Protein AF-A0A7S3WWN4-F1 (afdb_monomer_lite)

InterPro domains:
  IPR051171 Calcium/Cation Antiporter [PTHR11878] (2-81)

Structure (mmCIF, N/CA/C/O backbone):
data_AF-A0A7S3WWN4-F1
#
_entry.id   AF-A0A7S3WWN4-F1
#
loop_
_atom_site.group_PDB
_atom_site.id
_atom_site.type_symbol
_atom_site.label_atom_id
_atom_site.label_alt_id
_atom_site.label_comp_id
_atom_site.label_asym_id
_atom_site.label_entity_id
_atom_site.label_seq_id
_atom_site.pdbx_PDB_ins_code
_atom_site.Cartn_x
_atom_site.Cartn_y
_atom_site.Cartn_z
_atom_site.occupancy
_atom_site.B_iso_or_equiv
_atom_site.auth_seq_id
_atom_site.auth_comp_id
_atom_site.auth_asym_id
_atom_site.auth_atom_id
_atom_site.pdbx_PDB_model_num
ATOM 1 N N . ARG A 1 1 ? 13.748 -10.149 -19.788 1.00 49.34 1 ARG A N 1
ATOM 2 C CA . ARG A 1 1 ? 12.268 -10.274 -19.782 1.00 49.34 1 ARG A CA 1
ATOM 3 C C . ARG A 1 1 ? 11.755 -9.261 -18.766 1.00 49.34 1 ARG A C 1
ATOM 5 O O . ARG A 1 1 ? 12.040 -9.449 -17.598 1.00 49.34 1 ARG A O 1
ATOM 12 N N . TYR A 1 2 ? 11.145 -8.154 -19.198 1.00 44.69 2 TYR A N 1
ATOM 13 C CA . TYR A 1 2 ? 10.697 -7.093 -18.283 1.00 44.69 2 TYR A CA 1
ATOM 14 C C . TYR A 1 2 ? 9.352 -7.512 -17.682 1.00 44.69 2 TYR A C 1
ATOM 16 O O . TYR A 1 2 ? 8.377 -7.676 -18.418 1.00 44.69 2 TYR A O 1
ATOM 24 N N . ILE A 1 3 ? 9.335 -7.794 -16.384 1.00 55.09 3 ILE A N 1
ATOM 25 C CA . ILE A 1 3 ? 8.136 -8.214 -15.657 1.00 55.09 3 ILE A CA 1
ATOM 26 C C . ILE A 1 3 ? 7.365 -6.934 -15.321 1.00 55.09 3 ILE A C 1
ATOM 28 O O . ILE A 1 3 ? 7.904 -6.037 -14.685 1.00 55.09 3 ILE A O 1
ATOM 32 N N . LYS A 1 4 ? 6.134 -6.827 -15.829 1.00 54.78 4 LYS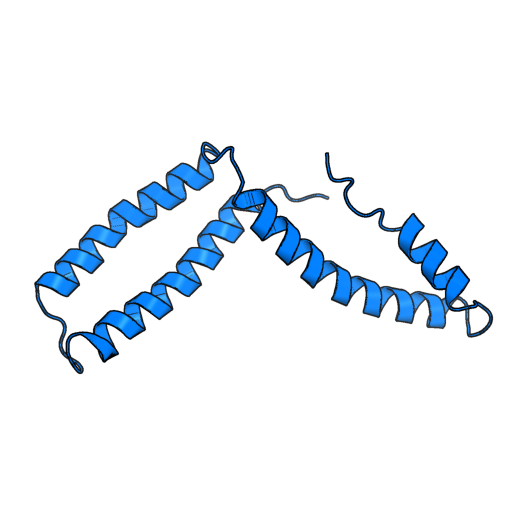 A N 1
ATOM 33 C CA . LYS A 1 4 ? 5.242 -5.660 -15.698 1.00 54.78 4 LYS A CA 1
ATOM 34 C C . LYS A 1 4 ? 4.349 -5.729 -14.449 1.00 54.78 4 LYS A C 1
ATOM 36 O O . LYS A 1 4 ? 3.332 -5.051 -14.397 1.00 54.78 4 LYS A O 1
ATOM 41 N N . ASP A 1 5 ? 4.739 -6.518 -13.454 1.00 54.38 5 ASP A N 1
ATOM 42 C CA . ASP A 1 5 ? 3.946 -6.764 -12.243 1.00 54.38 5 ASP A CA 1
ATOM 43 C C . ASP A 1 5 ? 4.454 -5.939 -11.041 1.00 54.38 5 ASP A C 1
ATOM 45 O O . ASP A 1 5 ? 4.398 -6.382 -9.894 1.00 54.38 5 ASP A O 1
ATOM 49 N N . THR A 1 6 ? 4.991 -4.735 -11.277 1.00 65.31 6 THR A N 1
ATOM 50 C CA . THR A 1 6 ? 5.527 -3.870 -10.207 1.00 65.31 6 THR A CA 1
ATOM 51 C C . THR A 1 6 ? 4.434 -3.210 -9.367 1.00 65.31 6 THR A C 1
ATOM 53 O O . THR A 1 6 ? 4.651 -2.955 -8.183 1.00 65.31 6 THR A O 1
ATOM 56 N N . SER A 1 7 ? 3.230 -3.003 -9.914 1.00 63.75 7 SER A N 1
ATOM 57 C CA . SER A 1 7 ? 2.110 -2.395 -9.177 1.00 63.75 7 SER A CA 1
ATOM 58 C C . SER A 1 7 ? 1.643 -3.268 -8.011 1.00 63.75 7 SER A C 1
ATOM 60 O O . SER A 1 7 ? 1.528 -2.787 -6.884 1.00 63.75 7 SER A O 1
ATOM 62 N N . VAL A 1 8 ? 1.441 -4.564 -8.253 1.00 67.31 8 VAL A N 1
ATOM 63 C CA . VAL A 1 8 ? 0.999 -5.524 -7.230 1.00 67.31 8 VAL A CA 1
ATOM 64 C C . VAL A 1 8 ? 2.069 -5.692 -6.147 1.00 67.31 8 VAL A C 1
ATOM 66 O O . VAL A 1 8 ? 1.755 -5.750 -4.954 1.00 67.31 8 VAL A O 1
ATOM 69 N N . PHE A 1 9 ? 3.345 -5.699 -6.542 1.00 71.50 9 PHE A N 1
ATOM 70 C CA . PHE A 1 9 ? 4.465 -5.780 -5.608 1.00 71.50 9 PHE A CA 1
ATOM 71 C C . PHE A 1 9 ? 4.572 -4.531 -4.719 1.00 71.50 9 PHE A C 1
ATOM 73 O O . PHE A 1 9 ? 4.680 -4.655 -3.500 1.00 71.50 9 PHE A O 1
ATOM 80 N N . ALA A 1 10 ? 4.458 -3.330 -5.294 1.00 73.00 10 ALA A N 1
ATOM 81 C CA . ALA A 1 10 ? 4.511 -2.075 -4.544 1.00 73.00 10 ALA A CA 1
ATOM 82 C C . ALA A 1 10 ? 3.359 -1.951 -3.534 1.00 73.00 10 ALA A C 1
ATOM 84 O O . ALA A 1 10 ? 3.567 -1.521 -2.397 1.00 73.00 10 ALA A O 1
ATOM 85 N N . VAL A 1 11 ? 2.150 -2.371 -3.917 1.00 72.12 11 VAL A N 1
ATOM 86 C CA . VAL A 1 11 ? 0.980 -2.400 -3.025 1.00 72.12 11 VAL A CA 1
ATOM 87 C C . VAL A 1 11 ? 1.222 -3.350 -1.859 1.00 72.12 11 VAL A C 1
ATOM 89 O O . VAL A 1 11 ? 1.029 -2.971 -0.706 1.00 72.12 11 VAL A O 1
ATOM 92 N N . THR A 1 12 ? 1.708 -4.556 -2.147 1.00 80.88 12 THR A N 1
ATOM 93 C CA . THR A 1 12 ? 1.995 -5.578 -1.130 1.00 80.88 12 THR A CA 1
ATOM 94 C C . THR A 1 12 ? 3.086 -5.115 -0.160 1.00 80.88 12 THR A C 1
ATOM 96 O O . THR A 1 12 ? 2.943 -5.262 1.054 1.00 80.88 12 THR A O 1
ATOM 99 N N . ALA A 1 13 ? 4.148 -4.484 -0.672 1.00 78.31 13 ALA A N 1
ATOM 100 C CA . ALA A 1 13 ? 5.225 -3.933 0.146 1.00 78.31 13 ALA A CA 1
ATOM 101 C C . ALA A 1 13 ? 4.737 -2.784 1.045 1.00 78.31 13 ALA A C 1
ATOM 103 O O . ALA A 1 13 ? 5.035 -2.756 2.240 1.00 78.31 13 ALA A O 1
ATOM 104 N N . SER A 1 14 ? 3.921 -1.880 0.496 1.00 78.69 14 SER A N 1
ATOM 105 C CA . SER A 1 14 ? 3.326 -0.764 1.245 1.00 78.69 14 SER A CA 1
ATOM 106 C C . SER A 1 14 ? 2.411 -1.264 2.367 1.00 78.69 14 SER A C 1
ATOM 108 O O . SER A 1 14 ? 2.462 -0.748 3.484 1.00 78.69 14 SER A O 1
ATOM 110 N N . PHE A 1 15 ? 1.617 -2.307 2.095 1.00 81.81 15 PHE A N 1
ATOM 111 C CA . PHE A 1 15 ? 0.756 -2.951 3.087 1.00 81.81 15 PHE A CA 1
ATOM 112 C C . PHE A 1 15 ? 1.532 -3.565 4.242 1.00 81.81 15 PHE A C 1
ATOM 114 O O . PHE A 1 15 ? 1.123 -3.425 5.394 1.00 81.81 15 PHE A O 1
ATOM 121 N N . SER A 1 16 ? 2.662 -4.202 3.935 1.00 83.81 16 SER A N 1
ATOM 122 C CA . SER A 1 16 ? 3.536 -4.790 4.945 1.00 83.81 16 SER A CA 1
ATOM 123 C C . SER A 1 16 ? 4.021 -3.721 5.930 1.00 83.81 16 SER A C 1
ATOM 125 O O . SER A 1 16 ? 3.830 -3.857 7.135 1.00 83.81 16 SER A O 1
ATOM 127 N N . ILE A 1 17 ? 4.535 -2.592 5.425 1.00 85.19 17 ILE A N 1
ATOM 128 C CA . ILE A 1 17 ? 5.011 -1.473 6.258 1.00 85.19 17 ILE A CA 1
ATOM 129 C C . ILE A 1 17 ? 3.866 -0.863 7.078 1.00 85.19 17 ILE A C 1
ATOM 131 O O . ILE A 1 17 ? 4.013 -0.639 8.281 1.00 85.19 17 ILE A O 1
ATOM 135 N N . PHE A 1 18 ? 2.714 -0.611 6.450 1.00 82.56 18 PHE A N 1
ATOM 136 C CA . PHE A 1 18 ? 1.566 -0.012 7.130 1.00 82.56 18 PHE A CA 1
ATOM 137 C C . PHE A 1 18 ? 1.044 -0.888 8.276 1.00 82.56 18 PHE A C 1
ATOM 139 O O . PHE A 1 18 ? 0.725 -0.366 9.341 1.00 82.56 18 PHE A O 1
ATOM 146 N N . ALA A 1 19 ? 0.986 -2.211 8.095 1.00 84.31 19 ALA A N 1
ATOM 147 C CA . ALA A 1 19 ? 0.529 -3.133 9.133 1.00 84.31 19 ALA A CA 1
ATOM 148 C C . ALA A 1 19 ? 1.389 -3.045 10.406 1.00 84.31 19 ALA A C 1
ATOM 150 O O . ALA A 1 19 ? 0.843 -3.019 11.508 1.00 84.31 19 ALA A O 1
ATOM 151 N N . TYR A 1 20 ? 2.714 -2.928 10.264 1.00 85.25 20 TYR A N 1
ATOM 152 C CA . TYR A 1 20 ? 3.613 -2.733 11.406 1.00 85.25 20 TYR A CA 1
ATOM 153 C C . TYR A 1 20 ? 3.396 -1.385 12.096 1.00 85.25 20 TYR A C 1
ATOM 155 O O . TYR A 1 20 ? 3.352 -1.331 13.323 1.00 85.25 20 TYR A O 1
ATOM 163 N N . LEU A 1 21 ? 3.216 -0.306 11.327 1.00 87.38 21 LEU A N 1
ATOM 164 C CA . LEU A 1 21 ? 2.913 1.014 11.890 1.00 87.38 21 LEU A CA 1
ATOM 165 C C . LEU A 1 21 ? 1.580 1.016 12.645 1.00 87.38 21 LEU A C 1
ATOM 167 O O . LEU A 1 21 ? 1.492 1.580 13.732 1.00 87.38 21 LEU A O 1
ATOM 171 N N . TRP A 1 22 ? 0.558 0.355 12.099 1.00 85.06 22 TRP A N 1
ATOM 172 C CA . TRP A 1 22 ? -0.738 0.221 12.758 1.00 85.06 22 TRP A CA 1
ATOM 173 C C . TRP A 1 22 ? -0.644 -0.608 14.042 1.00 85.06 22 TRP A C 1
ATOM 175 O O . TRP A 1 22 ? -1.226 -0.236 15.057 1.00 85.06 22 TRP A O 1
ATOM 185 N N . LEU A 1 23 ? 0.141 -1.687 14.027 1.00 84.69 23 LEU A N 1
ATOM 186 C CA . LEU A 1 23 ? 0.390 -2.506 15.211 1.00 84.69 23 LEU A CA 1
ATOM 187 C C . LEU A 1 23 ? 1.092 -1.708 16.321 1.00 84.69 23 LEU A C 1
ATOM 189 O O . LEU A 1 23 ? 0.709 -1.816 17.483 1.00 84.69 23 LEU A O 1
ATOM 193 N N . LEU A 1 24 ? 2.068 -0.864 15.975 1.00 85.25 24 LEU A N 1
ATOM 194 C CA . LEU A 1 24 ? 2.686 0.052 16.938 1.00 85.25 24 LEU A CA 1
ATOM 195 C C . LEU A 1 24 ? 1.686 1.085 17.470 1.00 85.25 24 LEU A C 1
ATOM 197 O O . LEU A 1 24 ? 1.689 1.380 18.661 1.00 85.25 24 LEU A O 1
ATOM 201 N N . PHE A 1 25 ? 0.803 1.602 16.615 1.00 84.44 25 PHE A N 1
ATOM 202 C CA . PHE A 1 25 ? -0.201 2.590 17.009 1.00 84.44 25 PHE A CA 1
ATOM 203 C C . PHE A 1 25 ? -1.181 2.047 18.062 1.00 84.44 25 PHE A C 1
ATOM 205 O O . PHE A 1 25 ? -1.423 2.722 19.063 1.00 84.44 25 PHE A O 1
ATOM 212 N N . ILE A 1 26 ? -1.705 0.830 17.871 1.00 81.81 26 ILE A N 1
ATOM 213 C CA . ILE A 1 26 ? -2.658 0.227 18.820 1.00 81.81 26 ILE A CA 1
ATOM 214 C C . ILE A 1 26 ? -1.998 -0.172 20.149 1.00 81.81 26 ILE A C 1
ATOM 216 O O . ILE A 1 26 ? -2.633 -0.073 21.190 1.00 81.81 26 ILE A O 1
ATOM 220 N N . LEU A 1 27 ? -0.721 -0.578 20.145 1.00 77.44 27 LEU A N 1
ATOM 221 C CA . LEU A 1 27 ? -0.023 -0.998 21.368 1.00 77.44 27 LEU A CA 1
ATOM 222 C C . LEU A 1 27 ? 0.586 0.160 22.169 1.00 77.44 27 LEU A C 1
ATOM 224 O O . LEU A 1 27 ? 0.629 0.088 23.397 1.00 77.44 27 LEU A O 1
ATOM 228 N N . GLU A 1 28 ? 1.118 1.190 21.502 1.00 76.44 28 GLU A N 1
ATOM 229 C CA . GLU A 1 28 ? 1.910 2.223 22.185 1.00 76.44 28 GLU A CA 1
ATOM 230 C C . GLU A 1 28 ? 1.126 3.505 22.486 1.00 76.44 28 GLU A C 1
ATOM 232 O O . GLU A 1 28 ? 1.337 4.122 23.530 1.00 76.44 28 GLU A O 1
ATOM 237 N N . ILE A 1 29 ? 0.227 3.919 21.586 1.00 69.25 29 ILE A N 1
ATOM 238 C CA . ILE A 1 29 ? -0.406 5.245 21.656 1.00 69.25 29 ILE A CA 1
ATOM 239 C C . ILE A 1 29 ? -1.750 5.207 22.381 1.00 69.25 29 ILE A C 1
ATOM 241 O O . ILE A 1 29 ? -2.087 6.177 23.059 1.00 69.25 29 ILE A O 1
ATOM 245 N N . ASN A 1 30 ? -2.524 4.131 22.240 1.00 62.66 30 ASN A N 1
ATOM 246 C CA . ASN A 1 30 ? -3.906 4.127 22.713 1.00 62.66 30 ASN A CA 1
ATOM 247 C C . ASN A 1 30 ? -4.127 3.384 24.032 1.00 62.66 30 ASN A C 1
ATOM 249 O O . ASN A 1 30 ? -4.531 4.010 25.010 1.00 62.66 30 ASN A O 1
ATOM 253 N N . SER A 1 31 ? -3.823 2.085 24.098 1.00 61.53 31 SER A N 1
ATOM 254 C CA . SER A 1 31 ? -3.973 1.306 25.330 1.00 61.53 31 SER A CA 1
ATOM 255 C C . SER A 1 31 ? -2.868 0.262 25.452 1.00 61.53 31 SER A C 1
ATOM 257 O O . SER A 1 31 ? -2.652 -0.552 24.558 1.00 61.53 31 SER A O 1
ATOM 259 N N . LYS A 1 32 ? -2.161 0.260 26.589 1.00 68.31 32 LYS A N 1
ATOM 260 C CA . LYS A 1 32 ? -1.151 -0.767 26.873 1.00 68.31 32 LYS A CA 1
ATOM 261 C C . LYS A 1 32 ? -1.834 -2.125 27.021 1.00 68.31 32 LYS A C 1
ATOM 263 O O . LYS A 1 32 ? -2.581 -2.334 27.973 1.00 68.31 32 LYS A O 1
ATOM 268 N N . ASP A 1 33 ? -1.530 -3.031 26.096 1.00 68.81 33 ASP A N 1
ATOM 269 C CA . ASP A 1 33 ? -1.860 -4.462 26.141 1.00 68.81 33 ASP A CA 1
ATOM 270 C C . ASP A 1 33 ? -3.363 -4.825 26.178 1.00 68.81 33 ASP A C 1
ATOM 272 O O . ASP A 1 33 ? -3.706 -5.983 26.431 1.00 68.81 33 ASP A O 1
ATOM 276 N N . ILE A 1 34 ? -4.280 -3.887 25.899 1.00 75.31 34 ILE A N 1
ATOM 277 C CA . ILE A 1 34 ? -5.731 -4.148 25.846 1.00 75.31 34 ILE A CA 1
ATOM 278 C C . ILE A 1 34 ? -6.326 -3.527 24.584 1.00 75.31 34 ILE A C 1
ATOM 280 O O . ILE A 1 34 ? -6.191 -2.331 24.370 1.00 75.31 34 ILE A O 1
ATOM 284 N N . VAL A 1 35 ? -7.028 -4.339 23.787 1.00 78.94 35 VAL A N 1
ATOM 285 C CA . VAL A 1 35 ? -7.723 -3.866 22.581 1.00 78.94 35 VAL A CA 1
ATOM 286 C C . VAL A 1 35 ? -9.130 -3.387 22.937 1.00 78.94 35 VAL A C 1
ATOM 288 O O . VAL A 1 35 ? -9.971 -4.177 23.377 1.00 78.94 35 VAL A O 1
ATOM 291 N N . GLU A 1 36 ? -9.405 -2.104 22.728 1.00 80.88 36 GLU A N 1
ATOM 292 C CA . GLU A 1 36 ? -10.720 -1.500 22.932 1.00 80.88 36 GLU A CA 1
ATOM 293 C C . GLU A 1 36 ? -11.665 -1.740 21.745 1.00 80.88 36 GLU A C 1
ATOM 295 O O . GLU A 1 36 ? -11.264 -1.970 20.602 1.00 80.88 36 GLU A O 1
ATOM 300 N N . LEU A 1 37 ? -12.976 -1.654 22.000 1.00 86.00 37 LEU A N 1
ATOM 301 C CA . LEU A 1 37 ? -13.998 -1.954 20.992 1.00 86.00 37 LEU A CA 1
ATOM 302 C C . LEU A 1 37 ? -13.871 -1.063 19.743 1.00 86.00 37 LEU A C 1
ATOM 304 O O . LEU A 1 37 ? -14.118 -1.521 18.629 1.00 86.00 37 LEU A O 1
ATOM 308 N N . TRP A 1 38 ? -13.475 0.201 19.906 1.00 85.12 38 TRP A N 1
ATOM 309 C CA . TRP A 1 38 ? -13.308 1.117 18.779 1.00 85.12 38 TRP A CA 1
ATOM 310 C C . TRP A 1 38 ? -12.050 0.790 17.948 1.00 85.12 38 TRP A C 1
ATOM 312 O O . TRP A 1 38 ? -12.090 0.932 16.729 1.00 85.12 38 TRP A O 1
ATOM 322 N N . GLU A 1 39 ? -10.978 0.264 18.551 1.00 82.38 39 GLU A N 1
ATOM 323 C CA . GLU A 1 39 ? -9.769 -0.188 17.837 1.00 82.38 39 GLU A CA 1
ATOM 324 C C . GLU A 1 39 ? -10.058 -1.414 16.982 1.00 82.38 39 GLU A C 1
ATOM 326 O O . GLU A 1 39 ? -9.618 -1.511 15.831 1.00 82.38 39 GLU A O 1
ATOM 331 N N . ALA A 1 40 ? -10.851 -2.335 17.535 1.00 84.69 40 ALA A N 1
ATOM 332 C CA . ALA A 1 40 ? -11.347 -3.491 16.811 1.00 84.69 40 ALA A CA 1
ATOM 333 C C . ALA A 1 40 ? -12.235 -3.058 15.636 1.00 84.69 40 ALA A C 1
ATOM 335 O O . ALA A 1 40 ? -12.090 -3.592 14.539 1.00 84.69 40 ALA A O 1
ATOM 336 N N . LEU A 1 41 ? -13.098 -2.052 15.822 1.00 90.00 41 LEU A N 1
ATOM 337 C CA . LEU A 1 41 ? -13.929 -1.499 14.748 1.00 90.00 41 LEU A CA 1
ATOM 338 C C . LEU A 1 41 ? -13.099 -0.814 13.655 1.00 90.00 41 LEU A C 1
ATOM 340 O O . LEU A 1 41 ? -13.382 -1.012 12.475 1.00 90.00 41 LEU A O 1
ATOM 344 N N . VAL A 1 42 ? -12.065 -0.050 14.015 1.00 87.25 42 VAL A N 1
ATOM 345 C CA . VAL A 1 42 ? -11.165 0.586 13.037 1.00 87.25 42 VAL A CA 1
ATOM 346 C C . VAL A 1 42 ? -10.360 -0.466 12.276 1.00 87.25 42 VAL A C 1
ATOM 348 O O . VAL A 1 42 ? -10.297 -0.423 11.050 1.00 87.25 42 VAL A O 1
ATOM 351 N N . THR A 1 43 ? -9.820 -1.466 12.973 1.00 87.00 43 THR A N 1
ATOM 352 C CA . THR A 1 43 ? -9.102 -2.586 12.346 1.00 87.00 43 THR A CA 1
ATOM 353 C C . THR A 1 43 ? -10.019 -3.403 11.432 1.00 87.00 43 THR A C 1
ATOM 355 O O . THR A 1 43 ? -9.630 -3.784 10.329 1.00 87.00 43 THR A O 1
ATOM 358 N N . PHE A 1 44 ? -11.272 -3.614 11.835 1.00 88.44 4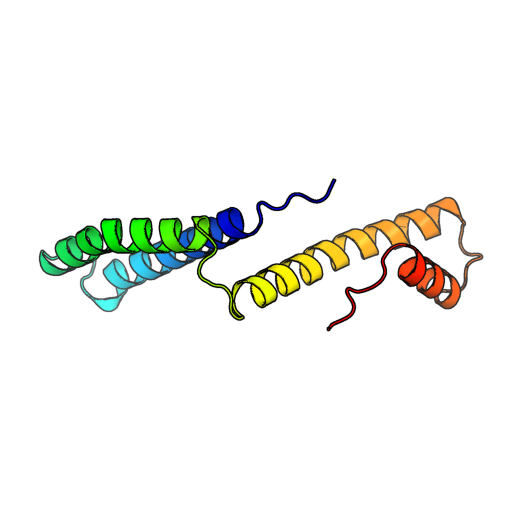4 PHE A N 1
ATOM 359 C CA . PHE A 1 44 ? -12.284 -4.261 11.007 1.00 88.44 44 PHE A CA 1
ATOM 360 C C . PHE A 1 44 ? -12.641 -3.423 9.771 1.00 88.44 44 PHE A C 1
ATOM 362 O O . PHE A 1 44 ? -12.781 -3.973 8.681 1.00 88.44 44 PHE A O 1
ATOM 369 N N . ALA A 1 45 ? -12.727 -2.095 9.907 1.00 88.12 45 ALA A N 1
ATOM 370 C CA . ALA A 1 45 ? -12.948 -1.176 8.792 1.00 88.12 45 ALA A CA 1
ATOM 371 C C . ALA A 1 45 ? -11.737 -1.084 7.847 1.00 88.12 45 ALA A C 1
ATOM 373 O O . ALA A 1 45 ? -11.914 -0.843 6.652 1.00 88.12 45 ALA A O 1
ATOM 374 N N . PHE A 1 46 ? -10.518 -1.331 8.333 1.00 82.50 46 PHE A N 1
ATOM 375 C CA . PHE A 1 46 ? -9.341 -1.385 7.472 1.00 82.50 46 PHE A CA 1
ATOM 376 C C . PHE A 1 46 ? -9.390 -2.528 6.469 1.00 82.50 46 PHE A C 1
ATOM 378 O O . PHE A 1 46 ? -8.924 -2.353 5.350 1.00 82.50 46 PHE A O 1
ATOM 385 N N . PHE A 1 47 ? -10.021 -3.653 6.798 1.00 82.75 47 PHE A N 1
ATOM 386 C CA . PHE A 1 47 ? -10.127 -4.786 5.883 1.00 82.75 47 PHE A CA 1
ATOM 387 C C . PHE A 1 47 ? -10.770 -4.423 4.523 1.00 82.75 47 PHE A C 1
ATOM 389 O O . PHE A 1 47 ? -10.113 -4.597 3.494 1.00 82.75 47 PHE A O 1
ATOM 396 N N . PRO A 1 48 ? -11.989 -3.848 4.453 1.00 85.69 48 PRO A N 1
ATOM 397 C CA . PRO A 1 48 ? -12.563 -3.419 3.181 1.00 85.69 48 PRO A CA 1
ATOM 398 C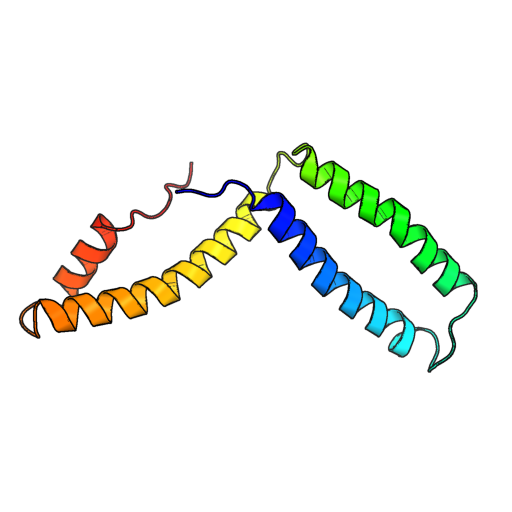 C . PRO A 1 48 ? -11.804 -2.246 2.558 1.00 85.69 48 PRO A C 1
ATOM 400 O O . PRO A 1 48 ? -11.632 -2.237 1.342 1.00 85.69 48 PRO A O 1
ATOM 403 N N . ILE A 1 49 ? -11.305 -1.285 3.344 1.00 83.12 49 ILE A N 1
ATOM 404 C CA . ILE A 1 49 ? -10.518 -0.154 2.816 1.00 83.12 49 ILE A CA 1
ATOM 405 C C . ILE A 1 49 ? -9.276 -0.671 2.083 1.00 83.12 49 ILE A C 1
ATOM 407 O O . ILE A 1 49 ? -8.977 -0.233 0.975 1.00 83.12 49 ILE A O 1
ATOM 411 N N . PHE A 1 50 ? -8.587 -1.647 2.665 1.00 79.44 50 PHE A N 1
ATOM 412 C CA . PHE A 1 50 ? -7.372 -2.226 2.115 1.00 79.44 50 PHE A CA 1
ATOM 413 C C . PHE A 1 50 ? -7.625 -3.062 0.874 1.00 79.44 50 PHE A C 1
ATOM 415 O O . PHE A 1 50 ? -6.917 -2.900 -0.117 1.00 79.44 50 PHE A O 1
ATOM 422 N N . VAL A 1 51 ? -8.679 -3.878 0.888 1.00 82.00 51 VAL A N 1
ATOM 423 C CA . VAL A 1 51 ? -9.139 -4.606 -0.300 1.00 82.00 51 VAL A CA 1
ATOM 424 C C . VAL A 1 51 ? -9.487 -3.629 -1.423 1.00 82.00 51 VAL A C 1
ATOM 426 O O . VAL A 1 51 ? -9.111 -3.855 -2.569 1.00 82.00 51 VAL A O 1
ATOM 429 N N . THR A 1 52 ? -10.138 -2.508 -1.103 1.00 80.81 52 THR A N 1
ATOM 430 C CA . THR A 1 52 ? -10.505 -1.491 -2.096 1.00 80.81 52 THR A CA 1
ATOM 431 C C . THR A 1 52 ? -9.263 -0.793 -2.656 1.00 80.81 52 THR A C 1
ATOM 433 O O . THR A 1 52 ? -9.135 -0.670 -3.868 1.00 80.81 52 THR A O 1
ATOM 436 N N . LEU A 1 53 ? -8.301 -0.400 -1.813 1.00 73.19 53 LEU A N 1
ATOM 437 C CA . LEU A 1 53 ? -7.034 0.198 -2.257 1.00 73.19 53 LEU A CA 1
ATOM 438 C C . LEU A 1 53 ? -6.206 -0.760 -3.122 1.00 73.19 53 LEU A C 1
ATOM 440 O O . LEU A 1 53 ? -5.686 -0.346 -4.157 1.00 73.19 53 LEU A O 1
ATOM 444 N N . ALA A 1 54 ? -6.118 -2.034 -2.731 1.00 73.06 54 ALA A N 1
ATOM 445 C CA . ALA A 1 54 ? -5.434 -3.058 -3.512 1.00 73.06 54 ALA A CA 1
ATOM 446 C C . ALA A 1 54 ? -6.126 -3.285 -4.862 1.00 73.06 54 ALA A C 1
ATOM 448 O O . ALA A 1 54 ? -5.457 -3.329 -5.889 1.00 73.06 54 ALA A O 1
ATOM 449 N N . TYR A 1 55 ? -7.461 -3.329 -4.880 1.00 74.00 55 TYR A N 1
ATOM 450 C CA . TYR A 1 55 ? -8.250 -3.451 -6.104 1.00 74.00 55 TYR A CA 1
ATOM 451 C C . TYR A 1 55 ? -8.078 -2.239 -7.032 1.00 74.00 55 TYR A C 1
ATOM 453 O O . TYR A 1 55 ? -7.849 -2.407 -8.225 1.00 74.00 55 TYR A O 1
ATOM 461 N N . LEU A 1 56 ? -8.105 -1.006 -6.511 1.00 70.44 56 LEU A N 1
ATOM 462 C CA . LEU A 1 56 ? -7.845 0.191 -7.324 1.00 70.44 56 LEU A CA 1
ATOM 463 C C . LEU A 1 56 ? -6.429 0.205 -7.917 1.00 70.44 56 LEU A C 1
ATOM 465 O O . LEU A 1 56 ? -6.239 0.681 -9.040 1.00 70.44 56 LEU A O 1
ATOM 469 N N . ALA A 1 57 ? -5.445 -0.290 -7.170 1.00 67.81 57 ALA A N 1
ATOM 470 C CA . ALA A 1 57 ? -4.077 -0.401 -7.652 1.00 67.81 57 ALA A CA 1
ATOM 471 C C . ALA A 1 57 ? -3.909 -1.518 -8.699 1.00 67.81 57 ALA A C 1
ATOM 473 O O . ALA A 1 57 ? -3.134 -1.347 -9.639 1.00 67.81 57 ALA A O 1
ATOM 474 N N . ASP A 1 58 ? -4.678 -2.602 -8.585 1.00 65.69 58 ASP A N 1
ATOM 475 C CA . ASP A 1 58 ? -4.723 -3.708 -9.547 1.00 65.69 58 ASP A CA 1
ATOM 476 C C . ASP A 1 58 ? -5.396 -3.303 -10.875 1.00 65.69 58 ASP A C 1
ATOM 478 O O . ASP A 1 58 ? -4.903 -3.625 -11.953 1.00 65.69 58 ASP A O 1
ATOM 482 N N . ILE A 1 59 ? -6.459 -2.485 -10.833 1.00 69.00 59 ILE A N 1
ATOM 483 C CA . ILE A 1 59 ? -7.140 -1.982 -12.048 1.00 69.00 59 ILE A CA 1
ATOM 484 C C . ILE A 1 59 ? -6.313 -0.901 -12.779 1.00 69.00 59 ILE A C 1
ATOM 486 O O . ILE A 1 59 ? -6.617 -0.536 -13.914 1.00 69.00 59 ILE A O 1
ATOM 490 N N . GLY A 1 60 ? -5.255 -0.361 -12.164 1.00 61.06 60 GLY A N 1
ATOM 491 C CA . GLY A 1 60 ? -4.379 0.625 -12.809 1.00 61.06 60 GLY A CA 1
ATOM 492 C C . GLY A 1 60 ? -5.000 2.020 -12.985 1.00 61.06 60 GLY A C 1
ATOM 493 O O . GLY A 1 60 ? -4.508 2.819 -13.781 1.00 61.06 60 GLY A O 1
ATOM 494 N N . VAL A 1 61 ? -6.060 2.350 -12.236 1.00 50.19 61 VAL A N 1
ATOM 495 C CA . VAL A 1 61 ? -6.755 3.658 -12.308 1.00 50.19 61 VAL A CA 1
ATOM 496 C C . VAL A 1 61 ? -5.971 4.781 -11.614 1.00 50.19 61 VAL A C 1
ATOM 498 O O . VAL A 1 61 ? -6.228 5.959 -11.857 1.00 50.19 61 VAL A O 1
ATOM 501 N N . LEU A 1 62 ? -4.935 4.458 -10.833 1.00 49.44 62 LEU A N 1
ATOM 502 C CA . LEU A 1 62 ? -3.964 5.435 -10.322 1.00 49.44 62 LEU A CA 1
ATOM 503 C C . LEU A 1 62 ? -2.951 5.851 -11.403 1.00 49.44 62 LEU A C 1
ATOM 505 O O . LEU A 1 62 ? -1.735 5.825 -11.217 1.00 49.44 62 LEU A O 1
ATOM 509 N N . GLY A 1 63 ? -3.460 6.290 -12.550 1.00 49.97 63 GLY A N 1
ATOM 510 C CA . GLY A 1 63 ? -2.698 7.012 -13.555 1.00 49.97 63 GLY A CA 1
ATOM 511 C C . GLY A 1 63 ? -2.393 8.441 -13.108 1.00 49.97 63 GLY A C 1
ATOM 512 O O . GLY A 1 63 ? -2.861 9.369 -13.749 1.00 49.97 63 GLY A O 1
ATOM 513 N N . CYS A 1 64 ? -1.626 8.643 -12.029 1.00 48.47 64 CYS A N 1
ATOM 514 C CA . CYS A 1 64 ? -0.790 9.840 -11.867 1.00 48.47 64 CYS A CA 1
ATOM 515 C C . CYS A 1 64 ? 0.217 9.691 -10.707 1.00 48.47 64 CYS A C 1
ATOM 517 O O . CYS A 1 64 ? -0.150 9.609 -9.538 1.00 48.47 64 CYS A O 1
ATOM 519 N N . GLY A 1 65 ? 1.513 9.706 -11.024 1.00 48.69 65 GLY A N 1
ATOM 520 C CA . GLY A 1 65 ? 2.580 10.137 -10.109 1.00 48.69 65 GLY A CA 1
ATOM 521 C C . GLY A 1 65 ? 3.198 9.103 -9.159 1.00 48.69 65 GLY A C 1
ATOM 522 O O . GLY A 1 65 ? 4.419 8.968 -9.158 1.00 48.69 65 GLY A O 1
ATOM 523 N N . LEU A 1 66 ? 2.413 8.379 -8.351 1.00 47.31 66 LEU A N 1
ATOM 524 C CA . LEU A 1 66 ? 2.979 7.615 -7.219 1.00 47.31 66 LEU A CA 1
ATOM 525 C C . LEU A 1 66 ? 3.722 6.331 -7.634 1.00 47.31 66 LEU A C 1
ATOM 527 O O . LEU A 1 66 ? 4.781 6.033 -7.090 1.00 47.31 66 LEU A O 1
ATOM 531 N N . SER A 1 67 ? 3.203 5.609 -8.635 1.00 51.22 67 SER A N 1
ATOM 532 C CA . SER A 1 67 ? 3.813 4.363 -9.129 1.00 51.22 67 SER A CA 1
ATOM 533 C C . SER A 1 67 ? 5.165 4.589 -9.807 1.00 51.22 67 SER A C 1
ATOM 535 O O . SER A 1 67 ? 6.031 3.731 -9.693 1.00 51.22 67 SER A O 1
ATOM 537 N N . LYS A 1 68 ? 5.371 5.736 -10.476 1.00 55.53 68 LYS A N 1
ATOM 538 C CA . LYS A 1 68 ? 6.667 6.058 -11.100 1.00 55.53 68 LYS A CA 1
ATOM 539 C C . LYS A 1 68 ? 7.753 6.200 -10.040 1.00 55.53 68 LYS A C 1
ATOM 541 O O . LYS A 1 68 ? 8.780 5.554 -10.140 1.00 55.53 68 LYS A O 1
ATOM 546 N N . ARG A 1 69 ? 7.468 6.941 -8.965 1.00 53.69 69 ARG A N 1
ATOM 547 C CA . ARG A 1 69 ? 8.456 7.256 -7.927 1.00 53.69 69 ARG A CA 1
ATOM 548 C C . ARG A 1 69 ? 8.924 6.033 -7.133 1.00 53.69 69 ARG A C 1
ATOM 550 O O . ARG A 1 69 ? 10.080 5.993 -6.736 1.00 53.69 69 ARG A O 1
ATOM 557 N N . ALA A 1 70 ? 8.043 5.061 -6.890 1.00 54.88 70 ALA A N 1
ATOM 558 C CA . ALA A 1 70 ? 8.407 3.813 -6.219 1.00 54.88 70 ALA A CA 1
ATOM 559 C C . ALA A 1 70 ? 9.239 2.888 -7.127 1.00 54.88 70 ALA A C 1
ATOM 561 O O . ALA A 1 70 ? 10.243 2.349 -6.664 1.00 54.88 70 ALA A O 1
ATOM 562 N N . ASP A 1 71 ? 8.877 2.767 -8.413 1.00 59.06 71 ASP A N 1
ATOM 563 C CA . ASP A 1 71 ? 9.706 2.059 -9.400 1.00 59.06 71 ASP A CA 1
ATOM 564 C C . ASP A 1 71 ? 11.079 2.737 -9.528 1.00 59.06 71 ASP A C 1
ATOM 566 O O . ASP A 1 71 ? 12.097 2.059 -9.467 1.00 59.06 71 ASP A O 1
ATOM 570 N N . ASP A 1 72 ? 11.136 4.070 -9.620 1.00 59.41 72 ASP A N 1
ATOM 571 C CA . ASP A 1 72 ? 12.390 4.830 -9.735 1.00 59.41 72 ASP A CA 1
ATOM 572 C C . ASP A 1 72 ? 13.353 4.557 -8.558 1.00 59.41 72 ASP A C 1
ATOM 574 O O . ASP A 1 72 ? 14.563 4.436 -8.759 1.00 59.41 72 ASP A O 1
ATOM 578 N N . ILE A 1 73 ? 12.829 4.418 -7.331 1.00 62.78 73 ILE A N 1
ATOM 579 C CA . ILE A 1 73 ? 13.621 4.079 -6.134 1.00 62.78 73 ILE A CA 1
ATOM 580 C C . ILE A 1 73 ? 14.134 2.633 -6.212 1.00 62.78 73 ILE A C 1
ATOM 582 O O . ILE A 1 73 ? 15.317 2.397 -5.974 1.00 62.78 73 ILE A O 1
ATOM 586 N N . ALA A 1 74 ? 13.286 1.680 -6.604 1.00 59.09 74 ALA A N 1
ATOM 587 C CA . ALA A 1 74 ? 13.677 0.278 -6.752 1.00 59.09 74 ALA A CA 1
ATOM 588 C C . ALA A 1 74 ? 14.716 0.070 -7.871 1.00 59.09 74 ALA A C 1
ATOM 590 O O . ALA A 1 74 ? 15.676 -0.679 -7.694 1.00 59.09 74 ALA A O 1
ATOM 591 N N . TRP A 1 75 ? 14.578 0.772 -9.002 1.00 51.22 75 TRP A N 1
ATOM 592 C CA . TRP A 1 75 ? 15.583 0.792 -10.070 1.00 51.22 75 TRP A CA 1
ATOM 593 C C . TRP A 1 75 ? 16.898 1.405 -9.591 1.00 51.22 75 TRP A C 1
ATOM 595 O O . TRP A 1 75 ? 17.960 0.899 -9.947 1.00 51.22 75 TRP A O 1
ATOM 605 N N . SER A 1 76 ? 16.848 2.450 -8.758 1.00 61.59 76 SER A N 1
ATOM 606 C CA . SER A 1 76 ? 18.049 3.040 -8.163 1.00 61.59 76 SER A CA 1
ATOM 607 C C . SER A 1 76 ? 18.792 2.031 -7.285 1.00 61.59 76 SER A C 1
ATOM 609 O O . SER A 1 76 ? 20.006 1.895 -7.418 1.00 61.59 76 SER A O 1
ATOM 611 N N . GLU A 1 77 ? 18.077 1.312 -6.422 1.00 59.19 77 GLU A N 1
ATOM 612 C CA . GLU A 1 77 ? 18.659 0.358 -5.473 1.00 59.19 77 GLU A CA 1
ATOM 613 C C . GLU A 1 77 ? 19.221 -0.883 -6.182 1.00 59.19 77 GLU A C 1
ATOM 615 O O . GLU A 1 77 ? 20.402 -1.198 -6.033 1.00 59.19 77 GLU A O 1
ATOM 620 N N . ALA A 1 78 ? 18.428 -1.509 -7.060 1.00 63.56 78 ALA A N 1
ATOM 621 C CA . ALA A 1 78 ? 18.853 -2.683 -7.822 1.00 63.56 78 ALA A CA 1
ATOM 622 C C . ALA A 1 78 ? 20.008 -2.373 -8.790 1.00 63.56 78 ALA A C 1
ATOM 624 O O . ALA A 1 78 ? 20.865 -3.223 -9.031 1.00 63.56 78 ALA A O 1
ATOM 625 N N . SER A 1 79 ? 20.068 -1.155 -9.342 1.00 65.75 79 SER A N 1
ATOM 626 C CA . SER A 1 79 ? 21.150 -0.791 -10.258 1.00 65.75 79 SER A CA 1
ATOM 627 C C . SER A 1 79 ? 22.497 -0.681 -9.548 1.00 65.75 79 SER A C 1
ATOM 629 O O . SER A 1 79 ? 23.490 -1.170 -10.076 1.00 65.75 79 SER A O 1
ATOM 631 N N . MET A 1 80 ? 22.547 -0.107 -8.340 1.00 58.56 80 MET A N 1
ATOM 632 C CA . MET A 1 80 ? 23.814 0.101 -7.630 1.00 58.56 80 MET A CA 1
ATOM 633 C C . MET A 1 80 ? 24.500 -1.222 -7.286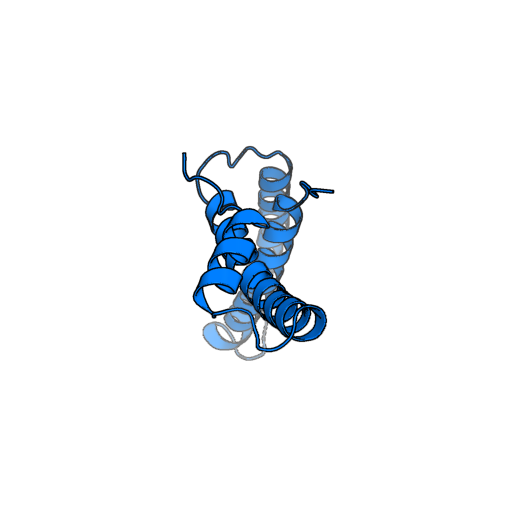 1.00 58.56 80 MET A C 1
ATOM 635 O O . MET A 1 80 ? 25.722 -1.333 -7.409 1.00 58.56 80 MET A O 1
ATOM 639 N N . GLU A 1 81 ? 23.724 -2.239 -6.911 1.00 71.06 81 GLU A N 1
ATOM 640 C CA . GLU A 1 81 ? 24.257 -3.568 -6.613 1.00 71.06 81 GLU A CA 1
ATOM 641 C C . GLU A 1 81 ? 24.743 -4.297 -7.874 1.00 71.06 81 GLU A C 1
ATOM 643 O O . GLU A 1 81 ? 25.833 -4.876 -7.870 1.00 71.06 81 GLU A O 1
ATOM 648 N N . GLU A 1 82 ? 23.988 -4.226 -8.972 1.00 70.31 82 GLU A N 1
ATOM 649 C CA . GLU A 1 82 ? 24.366 -4.829 -10.256 1.00 70.31 82 GLU A CA 1
ATOM 650 C C . GLU A 1 82 ? 25.581 -4.119 -10.887 1.00 70.31 82 GLU A C 1
ATOM 652 O O . GLU A 1 82 ? 26.473 -4.784 -11.415 1.00 70.31 82 GLU A O 1
ATOM 657 N N . PHE A 1 83 ? 25.694 -2.788 -10.770 1.00 68.75 83 PHE A N 1
ATOM 658 C CA . PHE A 1 83 ? 26.856 -2.020 -11.242 1.00 68.75 83 PHE A CA 1
ATOM 659 C C . PHE A 1 83 ? 28.127 -2.374 -10.471 1.00 68.75 83 PHE A C 1
ATOM 661 O O . PHE A 1 83 ? 29.171 -2.608 -11.085 1.00 68.75 83 PHE A O 1
ATOM 668 N N . ALA A 1 84 ? 28.037 -2.495 -9.143 1.00 73.75 84 ALA A N 1
ATOM 669 C CA . ALA A 1 84 ? 29.166 -2.911 -8.315 1.00 73.75 84 ALA A CA 1
ATOM 670 C C . ALA A 1 84 ? 29.642 -4.332 -8.668 1.00 73.75 84 ALA A C 1
ATOM 672 O O . ALA A 1 84 ? 30.838 -4.632 -8.620 1.00 73.75 84 ALA A O 1
ATOM 673 N N . GLN A 1 85 ? 28.722 -5.223 -9.044 1.00 79.56 85 GLN A N 1
ATOM 674 C CA . GLN A 1 85 ? 29.061 -6.567 -9.513 1.00 79.56 85 GLN A CA 1
ATOM 675 C C . GLN A 1 85 ? 29.636 -6.568 -10.934 1.00 79.56 85 GLN A C 1
ATOM 677 O O . GLN A 1 85 ? 30.555 -7.337 -11.225 1.00 79.56 85 GLN A O 1
ATOM 682 N N . LEU A 1 86 ? 29.127 -5.709 -11.814 1.00 69.50 86 LEU A N 1
ATOM 683 C CA . LEU A 1 86 ? 29.565 -5.614 -13.200 1.00 69.50 86 LEU A CA 1
ATOM 684 C C . LEU A 1 86 ? 30.974 -5.034 -13.315 1.00 69.50 86 LEU A C 1
ATOM 686 O O . LEU A 1 86 ? 31.794 -5.587 -14.043 1.00 69.50 86 LEU A O 1
ATOM 690 N N . GLU A 1 87 ? 31.289 -3.989 -12.550 1.00 71.19 87 GLU A N 1
ATOM 691 C CA . GLU A 1 87 ? 32.642 -3.435 -12.488 1.00 71.19 87 GLU A CA 1
ATOM 692 C C . GLU A 1 87 ? 33.649 -4.505 -12.043 1.00 71.19 87 GLU A C 1
ATOM 694 O O . GLU A 1 87 ? 34.707 -4.666 -12.655 1.00 71.19 87 GLU A O 1
ATOM 699 N N . ARG A 1 88 ? 33.284 -5.309 -11.031 1.00 72.81 88 ARG A N 1
ATOM 700 C CA . ARG A 1 88 ? 34.100 -6.446 -10.576 1.00 72.81 88 ARG A CA 1
ATOM 701 C C . ARG A 1 88 ? 34.317 -7.477 -11.681 1.00 72.81 88 ARG A C 1
ATOM 703 O O . ARG A 1 88 ? 35.424 -7.997 -11.792 1.00 72.81 88 ARG A O 1
ATOM 710 N N . ARG A 1 89 ? 33.303 -7.766 -12.506 1.00 75.88 89 ARG A N 1
ATOM 711 C CA . ARG A 1 89 ? 33.438 -8.691 -13.644 1.00 75.88 89 ARG A CA 1
ATOM 712 C C . ARG A 1 89 ? 34.307 -8.117 -14.756 1.00 75.88 89 ARG A C 1
ATOM 714 O O . ARG A 1 89 ? 35.205 -8.813 -15.206 1.00 75.88 89 ARG A O 1
ATOM 721 N N . ILE A 1 90 ? 34.105 -6.859 -15.149 1.00 73.94 90 ILE A N 1
ATOM 722 C CA . ILE A 1 90 ? 34.888 -6.216 -16.216 1.00 73.94 90 ILE A CA 1
ATOM 723 C C . ILE A 1 90 ? 36.360 -6.122 -15.812 1.00 73.94 90 ILE A C 1
ATOM 725 O O . ILE A 1 90 ? 37.235 -6.502 -16.587 1.00 73.94 90 ILE A O 1
ATOM 729 N N . ARG A 1 91 ? 36.640 -5.698 -14.575 1.00 74.81 91 ARG A N 1
ATOM 730 C CA . ARG A 1 91 ? 38.006 -5.606 -14.045 1.00 74.81 91 ARG A CA 1
ATOM 731 C C . ARG A 1 91 ? 38.680 -6.984 -13.941 1.00 74.81 91 ARG A C 1
ATOM 733 O O . ARG A 1 91 ? 39.887 -7.080 -14.145 1.00 74.81 91 ARG A O 1
ATOM 740 N N . ALA A 1 92 ? 37.914 -8.048 -13.672 1.00 77.69 92 ALA A N 1
ATOM 741 C CA . ALA A 1 92 ? 38.411 -9.427 -13.646 1.00 77.69 92 ALA A CA 1
ATOM 742 C C . ALA A 1 92 ? 38.613 -10.039 -15.045 1.00 77.69 92 ALA A C 1
ATOM 744 O O . ALA A 1 92 ? 39.545 -10.814 -15.236 1.00 77.69 92 ALA A O 1
ATOM 745 N N . GLU A 1 93 ? 37.753 -9.709 -16.011 1.00 74.25 93 GLU A N 1
ATOM 746 C CA . GLU A 1 93 ? 37.765 -10.286 -17.362 1.00 74.25 93 GLU A CA 1
ATOM 747 C C . GLU A 1 93 ? 38.745 -9.566 -18.300 1.00 74.25 93 GLU A C 1
ATOM 749 O O . GLU A 1 93 ? 39.390 -10.208 -19.122 1.00 74.25 93 GLU A O 1
ATOM 754 N N . HIS A 1 94 ? 38.898 -8.246 -18.153 1.00 71.62 94 HIS A N 1
ATOM 755 C CA . HIS A 1 94 ? 39.731 -7.421 -19.037 1.00 71.62 94 HIS A CA 1
ATOM 756 C C . HIS A 1 94 ? 41.050 -6.951 -18.394 1.00 71.62 94 HIS A C 1
ATOM 758 O O . HIS A 1 94 ? 41.912 -6.422 -19.094 1.00 71.62 94 HIS A O 1
ATOM 764 N N . GLY A 1 95 ? 41.251 -7.199 -17.092 1.00 64.56 95 GLY A N 1
ATOM 765 C CA . GLY A 1 95 ? 42.474 -6.846 -16.364 1.00 64.56 95 GLY A CA 1
ATOM 766 C C . GLY A 1 95 ? 42.693 -5.334 -16.205 1.00 64.56 95 GLY A C 1
ATOM 767 O O . GLY A 1 95 ? 42.013 -4.514 -16.813 1.00 64.56 95 GLY A O 1
ATOM 768 N N . GLU A 1 96 ? 43.671 -4.957 -15.378 1.00 66.56 96 GLU A N 1
ATOM 769 C CA . GLU A 1 96 ? 43.999 -3.587 -14.917 1.00 66.56 96 GLU A CA 1
ATOM 770 C C . GLU A 1 96 ? 44.322 -2.555 -16.029 1.00 66.56 96 GLU A C 1
ATOM 772 O O . GLU A 1 96 ? 44.659 -1.411 -15.747 1.00 66.56 96 GLU A O 1
ATOM 777 N N . HIS A 1 97 ? 44.235 -2.941 -17.303 1.00 65.12 97 HIS A N 1
ATOM 778 C CA . HIS A 1 97 ? 44.592 -2.106 -18.449 1.00 65.12 97 HIS A CA 1
ATOM 779 C C . HIS A 1 97 ? 43.482 -1.119 -18.866 1.00 65.12 97 HIS A C 1
ATOM 781 O O . HIS A 1 97 ? 43.739 -0.208 -19.652 1.00 65.12 97 HIS A O 1
ATOM 787 N N . LEU A 1 98 ? 42.254 -1.278 -18.363 1.00 68.00 98 LEU A N 1
ATOM 788 C CA . LEU A 1 98 ? 41.168 -0.328 -18.615 1.00 68.00 98 LEU A CA 1
ATOM 789 C C . LEU A 1 98 ? 41.233 0.825 -17.615 1.00 68.00 98 LEU A C 1
ATOM 791 O O . LEU A 1 98 ? 41.157 0.622 -16.402 1.00 68.00 98 LEU A O 1
ATOM 795 N N . SER A 1 99 ? 41.325 2.045 -18.138 1.00 71.31 99 SER A N 1
ATOM 796 C CA . SER A 1 99 ? 41.163 3.256 -17.334 1.00 71.31 99 SER A CA 1
ATOM 797 C C . SER A 1 99 ? 39.754 3.285 -16.734 1.00 71.31 99 SER A C 1
ATOM 799 O O . SER A 1 99 ? 38.792 2.900 -17.401 1.00 71.31 99 SER A O 1
ATOM 801 N N . GLU A 1 100 ? 39.592 3.790 -15.505 1.00 71.31 100 GLU A N 1
ATOM 802 C CA . GLU A 1 100 ? 38.268 3.945 -14.870 1.00 71.31 100 GLU A CA 1
ATOM 803 C C . GLU A 1 100 ? 37.275 4.703 -15.773 1.00 71.31 100 GLU A C 1
ATOM 805 O O . GLU A 1 100 ? 36.070 4.452 -15.746 1.00 71.31 100 GLU A O 1
ATOM 810 N N . VAL A 1 101 ? 37.794 5.571 -16.650 1.00 73.69 101 VAL A N 1
ATOM 811 C CA . VAL A 1 101 ? 37.026 6.309 -17.662 1.00 73.69 101 VAL A CA 1
ATOM 812 C C . VAL A 1 101 ? 36.412 5.384 -18.723 1.00 73.69 101 VAL A C 1
ATOM 814 O O . VAL A 1 101 ? 35.264 5.580 -19.121 1.00 73.69 101 VAL A O 1
ATOM 817 N N . GLU A 1 102 ? 37.138 4.362 -19.175 1.00 75.56 102 GLU A N 1
ATOM 818 C CA . GLU A 1 102 ? 36.657 3.409 -20.185 1.00 75.56 102 GLU A CA 1
ATOM 819 C C . GLU A 1 102 ? 35.647 2.428 -19.590 1.00 75.56 102 GLU A C 1
ATOM 821 O O . GLU A 1 102 ? 34.636 2.120 -20.224 1.00 75.56 102 GLU A O 1
ATOM 826 N N . VAL A 1 103 ? 35.861 2.010 -18.338 1.00 74.75 103 VAL A N 1
ATOM 827 C CA . VAL A 1 103 ? 34.882 1.211 -17.588 1.00 74.75 103 VAL A CA 1
ATOM 828 C C . VAL A 1 103 ? 33.578 1.999 -17.435 1.00 74.75 103 VAL A C 1
ATOM 830 O O . VAL A 1 103 ? 32.502 1.472 -17.716 1.00 74.75 103 VAL A O 1
ATOM 833 N N . GLY A 1 104 ? 33.666 3.292 -17.104 1.00 72.12 104 GLY A N 1
ATOM 834 C CA . GLY A 1 104 ? 32.524 4.210 -17.064 1.00 72.12 104 GLY A CA 1
ATOM 835 C C . GLY A 1 104 ? 31.756 4.311 -18.383 1.00 72.12 104 GLY A C 1
ATOM 836 O O . GLY A 1 104 ? 30.523 4.257 -18.396 1.00 72.12 104 GLY A O 1
ATOM 837 N N . ALA A 1 105 ? 32.471 4.413 -19.504 1.00 78.62 105 ALA A N 1
ATOM 838 C CA . ALA A 1 105 ? 31.864 4.493 -20.831 1.00 78.62 105 ALA A CA 1
ATOM 839 C C . ALA A 1 105 ? 31.126 3.198 -21.215 1.00 78.62 105 ALA A C 1
ATOM 841 O O . ALA A 1 105 ? 30.017 3.246 -21.755 1.00 78.62 105 ALA A O 1
ATOM 842 N N . LEU A 1 106 ? 31.702 2.037 -20.889 1.00 74.44 106 LEU A N 1
ATOM 843 C CA . LEU A 1 106 ? 31.072 0.736 -21.123 1.00 74.44 106 LEU A CA 1
ATOM 844 C C . LEU A 1 106 ? 29.835 0.530 -20.238 1.00 74.44 106 LEU A C 1
ATOM 846 O O . LEU A 1 106 ? 28.828 -0.001 -20.711 1.00 74.44 106 LEU A O 1
ATOM 850 N N . MET A 1 107 ? 29.864 1.020 -18.993 1.00 72.00 107 MET A N 1
ATOM 851 C CA . MET A 1 107 ? 28.702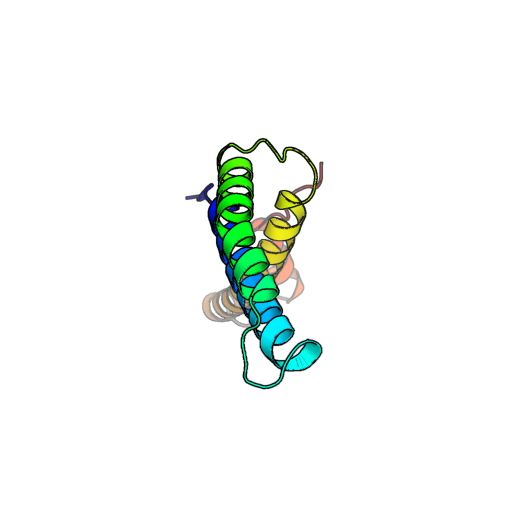 0.988 -18.097 1.00 72.00 107 MET A CA 1
ATOM 852 C C . MET A 1 107 ? 27.506 1.753 -18.680 1.00 72.00 107 MET A C 1
ATOM 854 O O . MET A 1 107 ? 26.391 1.229 -18.697 1.00 72.00 107 MET A O 1
ATOM 858 N N . GLN A 1 108 ? 27.732 2.952 -19.229 1.00 72.19 108 GLN A N 1
ATOM 859 C CA . GLN A 1 108 ? 26.666 3.745 -19.856 1.00 72.19 108 GLN A CA 1
ATOM 860 C C . GLN A 1 108 ? 26.086 3.097 -21.118 1.00 72.19 108 GLN A C 1
ATOM 862 O O . GLN A 1 108 ? 24.899 3.262 -21.402 1.00 72.19 108 GLN A O 1
ATOM 867 N N . TYR A 1 109 ? 26.906 2.373 -21.883 1.00 76.44 109 TYR A N 1
ATOM 868 C CA . TYR A 1 109 ? 26.450 1.702 -23.099 1.00 76.44 109 TYR A CA 1
ATOM 869 C C . TYR A 1 109 ? 25.587 0.474 -22.791 1.00 76.44 109 TYR A C 1
ATOM 871 O O . TYR A 1 109 ? 24.577 0.241 -23.456 1.00 76.44 109 TYR A O 1
ATOM 879 N N . GLN A 1 110 ? 25.956 -0.297 -21.764 1.00 74.75 110 GLN A N 1
ATOM 880 C CA . GLN A 1 110 ? 25.249 -1.525 -21.406 1.00 74.75 110 GLN A CA 1
ATOM 881 C C . GLN A 1 110 ? 23.904 -1.251 -20.706 1.00 74.75 110 GLN A C 1
ATOM 883 O O . GLN A 1 110 ? 22.963 -2.028 -20.880 1.00 74.75 110 GLN A O 1
ATOM 888 N N . PHE A 1 111 ? 23.789 -0.138 -19.968 1.00 68.62 111 PHE A N 1
ATOM 889 C CA . PHE A 1 111 ? 22.580 0.248 -19.232 1.00 68.62 111 PHE A CA 1
ATOM 890 C C . PHE A 1 111 ? 22.274 1.748 -19.398 1.00 68.62 111 PHE A C 1
ATOM 892 O O . PHE A 1 111 ? 22.663 2.563 -18.559 1.00 68.62 111 PHE A O 1
ATOM 899 N N . PRO A 1 112 ? 21.561 2.153 -20.464 1.00 64.38 112 PRO A N 1
ATOM 900 C CA . PRO A 1 112 ? 21.167 3.545 -20.634 1.00 64.38 112 PRO A CA 1
ATOM 901 C C . PRO A 1 112 ? 20.134 3.936 -19.569 1.00 64.38 112 PRO A C 1
ATOM 903 O O . PRO A 1 112 ? 19.083 3.303 -19.456 1.00 64.38 112 PRO A O 1
ATOM 906 N N . ALA A 1 113 ? 20.411 5.001 -18.809 1.00 60.81 113 ALA A N 1
ATOM 907 C CA . ALA A 1 113 ? 19.456 5.557 -17.854 1.00 60.81 113 ALA A CA 1
ATOM 908 C C . ALA A 1 113 ? 18.118 5.875 -18.557 1.00 60.81 113 ALA A C 1
ATOM 910 O O . ALA A 1 113 ? 18.131 6.397 -19.683 1.00 60.81 113 ALA A O 1
ATOM 911 N N . PRO A 1 114 ? 16.961 5.572 -17.938 1.00 58.75 114 PRO A N 1
ATOM 912 C CA . PRO A 1 114 ? 15.670 5.869 -18.539 1.00 58.75 114 PRO A CA 1
ATOM 913 C C . PRO A 1 114 ? 15.582 7.373 -18.815 1.00 58.75 114 PRO A C 1
ATOM 915 O O . PRO A 1 114 ? 15.721 8.202 -17.918 1.00 58.75 114 PRO A O 1
ATOM 918 N N . LYS A 1 115 ? 15.388 7.745 -20.086 1.00 55.69 115 LYS A N 1
ATOM 919 C CA . LYS A 1 115 ? 15.182 9.146 -20.464 1.00 55.69 115 LYS A CA 1
ATOM 920 C C . LYS A 1 115 ? 13.871 9.618 -19.842 1.00 55.69 115 LYS A C 1
ATOM 922 O O . LYS A 1 115 ? 12.803 9.199 -20.292 1.00 55.69 115 LYS A O 1
ATOM 927 N N . ASN A 1 116 ? 13.962 10.499 -18.848 1.00 49.34 116 ASN A N 1
ATOM 928 C CA . ASN A 1 116 ? 12.815 11.249 -18.348 1.00 49.34 116 ASN A CA 1
ATOM 929 C C . ASN A 1 116 ? 12.168 11.980 -19.536 1.00 49.34 116 ASN A C 1
ATOM 931 O O . ASN A 1 116 ? 12.823 12.786 -20.199 1.00 49.34 116 ASN A O 1
ATOM 935 N N . LYS A 1 117 ? 10.920 11.616 -19.847 1.00 40.25 117 LYS A N 1
ATOM 936 C CA . LYS A 1 117 ? 10.059 12.343 -20.786 1.00 40.25 117 LYS A CA 1
ATOM 937 C C . LYS A 1 117 ? 9.319 13.448 -20.059 1.00 40.25 117 LYS A C 1
ATOM 939 O O . LYS A 1 117 ? 8.825 13.157 -18.946 1.00 40.25 117 LYS A O 1
#

Foldseek 3Di:
DDDPCLLLVVLVVVVVVVVVVLVCCQCPPDDPPDHDPVSVVVVVVVVVVSVVVSVCSVVVVPPDDDSVVVVVVVCVVVVVVVLVVVLVVCCVPVHPPDDPVNSVVVSCVVDPDPPDD

Sequence (117 aa):
RYIKDTSVFAVTASFSIFAYLWLLFILEINSKDIVELWEALVTFAFFPIFVTLAYLADIGVLGCGLSKRADDIAWSEASMEEFAQLERRIRAEHGEHLSEVEVGALMQYQFPAPKNK

Organism: NCBI:txid141414

Secondary structure (DSSP, 8-state):
-----HHHHHHHHHHHHHHHHHHHIIIIII-SS---HHHHHHHHHHHHHHHHHHHHHHTT---SSHHHHHHHHHHHHHHHHHHHHHHHHHHHHH-TTS-HHHHHHHHHHHSPPP---

pLDDT: mean 70.37, std 11.68, range [40.25, 90.0]

Radius of gyration: 22.22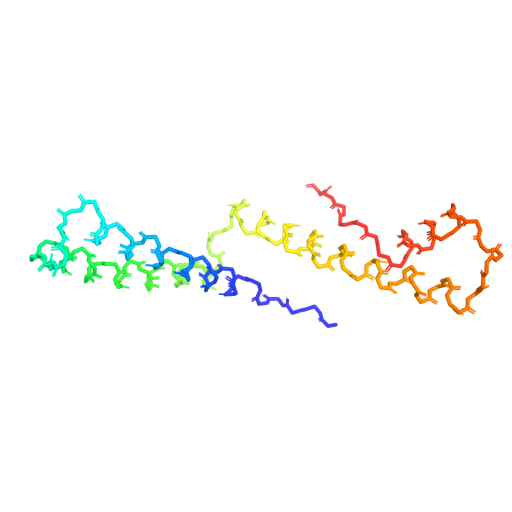 Å; chains: 1; bounding box: 59×23×50 Å